Protein 7PV5 (pdb70)

Foldseek 3Di:
DDLKKKKFQFAAADPVQVCCVLCPVVNAAKPDWDPPVRGGMIMTHPDNVSSVVCQVAQQQPQDPNTRMHMDTDD/DDDWKKKKFQQAAADPVQVCCCQCPVVNFPKDDWDPPVNGGMIMTHDDPVSSVVCQVAQQQDQDPNTRMHMDTDD

Secondary structure (P-SEA, 3-state):
ccbbbbbcccccccaaaaaaaacccccccccccccccccccccccccaaaaaaaaaccccccccccbbbbbbcc/cccbbbbbcccccccaaaaaaaacccccccccccccccccccccccccaaaaaaaaaccccccccccbbbbbbcc

Nearest PDB structures (foldseek):
  7pv5-assembly1_A  TM=1.014E+00  e=6.963E-15  Drosophila melanogaster
  6e4p-assembly5_E  TM=8.491E-01  e=4.635E-04  Trypanosoma brucei
  2rs8-assembly1_A  TM=8.312E-01  e=4.325E-04  Mus musculus
  3sde-assembly1_B  TM=8.264E-01  e=7.514E-04  Homo sapiens
  7oqe-assembly1_F  TM=7.955E-01  e=9.243E-04  Saccharomyces cerevisiae

B-factor: mean 23.76, std 12.68, range [11.26, 93.7]

Solvent-accessible surface area: 8638 Å² total

Radius of gyration: 15.93 Å; Cα contacts (8 Å, |Δi|>4): 294; chains: 2; bounding box: 36×28×45 Å

Structure (mmCIF, N/CA/C/O backbone):
data_7PV5
#
_entry.id   7PV5
#
_cell.length_a   92.410
_cell.length_b   41.890
_cell.length_c   48.820
_cell.angle_alpha   90.000
_cell.angle_beta   110.800
_cell.angle_gamma   90.000
#
_symmetry.space_group_name_H-M   'C 1 2 1'
#
loop_
_entity.id
_entity.type
_entity.pdbx_description
1 polymer FI05218p
2 non-polymer 'SULFATE ION'
3 non-polymer 'CHLORIDE ION'
4 non-polymer 'SODIUM ION'
5 water water
#
loop_
_atom_site.group_PDB
_atom_site.id
_atom_site.type_symbol
_atom_site.label_atom_id
_atom_site.label_alt_id
_atom_site.label_comp_id
_atom_site.label_asym_id
_atom_site.label_entity_id
_atom_site.label_seq_id
_atom_site.pdbx_PDB_ins_code
_atom_site.Cartn_x
_atom_site.Cartn_y
_atom_site.Cartn_z
_atom_site.occupancy
_atom_site.B_iso_or_equiv
_atom_site.auth_seq_id
_atom_site.auth_comp_id
_atom_site.auth_asym_id
_atom_site.auth_atom_id
_atom_site.pdbx_PDB_model_num
ATOM 1 N N . GLU A 1 3 ? 34.042 12.293 34.185 1.00 62.23 59 GLU A N 1
ATOM 2 C CA . GLU A 1 3 ? 32.676 12.898 34.089 1.00 57.92 59 GLU A CA 1
ATOM 3 C C . GLU A 1 3 ? 31.699 11.886 33.473 1.00 45.78 59 GLU A C 1
ATOM 4 O O . GLU A 1 3 ? 32.140 10.879 32.868 1.00 39.86 59 GLU A O 1
ATOM 10 N N . ILE A 1 4 ? 30.401 12.153 33.594 1.00 30.81 60 ILE A N 1
ATOM 11 C CA . ILE A 1 4 ? 29.338 11.156 33.277 1.00 27.63 60 ILE A CA 1
ATOM 12 C C . ILE A 1 4 ? 28.742 11.427 31.877 1.00 22.56 60 ILE A C 1
ATOM 13 O O . ILE A 1 4 ? 28.326 12.546 31.612 1.00 23.14 60 ILE A O 1
ATOM 18 N N . PHE A 1 5 ? 28.697 10.413 31.019 1.00 17.90 61 PHE A N 1
ATOM 19 C CA . PHE A 1 5 ? 28.141 10.484 29.643 1.00 18.42 61 PHE A CA 1
ATOM 20 C C . PHE A 1 5 ? 27.088 9.377 29.519 1.00 16.51 61 PHE A C 1
ATOM 21 O O . PHE A 1 5 ? 27.412 8.212 29.233 1.00 16.63 61 PHE A O 1
ATOM 29 N N . LYS A 1 6 ? 25.858 9.717 29.877 1.00 16.84 62 LYS A N 1
ATOM 30 C CA . LYS A 1 6 ? 24.789 8.708 30.089 1.00 17.22 62 LYS A CA 1
ATOM 31 C C . LYS A 1 6 ? 23.708 8.882 29.008 1.00 13.98 62 LYS A C 1
ATOM 32 O O . LYS A 1 6 ? 23.469 9.990 28.505 1.00 15.72 62 LYS A O 1
ATOM 38 N N . VAL A 1 7 ? 23.185 7.755 28.591 1.00 15.00 63 VAL A N 1
ATOM 39 C CA . VAL A 1 7 ? 21.978 7.718 27.731 1.00 12.96 63 VAL A CA 1
ATOM 40 C C . VAL A 1 7 ? 20.942 6.783 28.345 1.00 12.78 63 VAL A C 1
ATOM 41 O O . VAL A 1 7 ? 21.260 5.906 29.154 1.00 13.79 63 VAL A O 1
ATOM 45 N N . GLU A 1 8 ? 19.690 6.951 27.895 1.00 13.28 64 GLU A N 1
ATOM 46 C CA . GLU A 1 8 ? 18.628 5.946 28.115 1.00 13.31 64 GLU A CA 1
ATOM 47 C C . GLU A 1 8 ? 18.194 5.403 26.761 1.00 12.02 64 GLU A C 1
ATOM 48 O O . GLU A 1 8 ? 17.826 6.213 25.872 1.00 13.39 64 GLU A O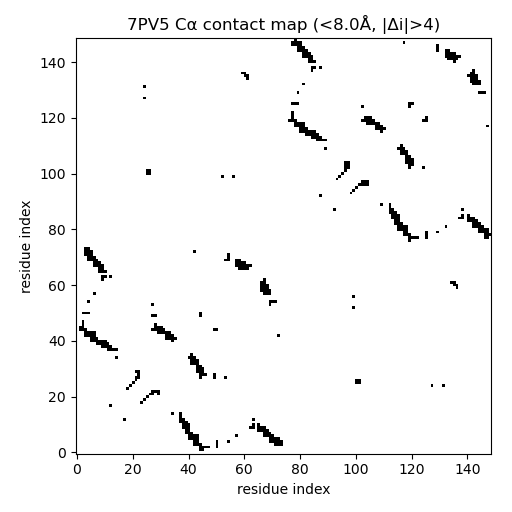 1
ATOM 54 N N . VAL A 1 9 ? 18.251 4.093 26.620 1.00 13.37 65 VAL A N 1
ATOM 55 C CA . VAL A 1 9 ? 17.751 3.415 25.394 1.00 12.91 65 VAL A CA 1
ATOM 56 C C . VAL A 1 9 ? 16.290 3.020 25.676 1.00 14.79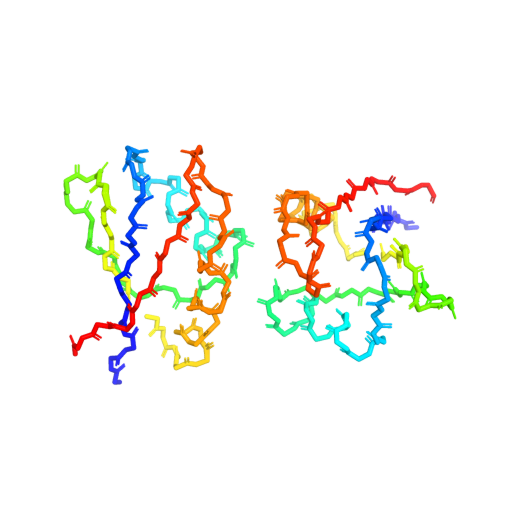 65 VAL A C 1
ATOM 57 O O . VAL A 1 9 ? 15.994 2.583 26.793 1.00 13.33 65 VAL A O 1
ATOM 61 N N . LYS A 1 10 ? 15.407 3.184 24.674 1.00 14.48 66 LYS A N 1
ATOM 62 C CA . LYS A 1 10 ? 13.960 2.977 24.856 1.00 13.90 66 LYS A CA 1
ATOM 63 C C . LYS A 1 10 ? 13.467 2.069 23.752 1.00 12.76 66 LYS A C 1
ATOM 64 O O . LYS A 1 10 ? 14.225 1.838 22.798 1.00 12.82 66 LYS A O 1
ATOM 70 N N . ASN A 1 11 ? 12.184 1.718 23.858 1.00 13.75 67 ASN A N 1
ATOM 71 C CA . ASN A 1 11 ? 11.497 0.821 22.897 1.00 15.14 67 ASN A CA 1
ATOM 72 C C . ASN A 1 11 ? 12.288 -0.484 22.748 1.00 14.13 67 ASN A C 1
ATOM 73 O O . ASN A 1 11 ? 12.383 -1.021 21.639 1.00 16.71 67 ASN A O 1
ATOM 78 N N . MET A 1 12 ? 12.814 -1.036 23.833 1.00 13.34 68 MET A N 1
ATOM 79 C CA . MET A 1 12 ? 13.731 -2.199 23.696 1.00 12.93 68 MET A CA 1
ATOM 80 C C . MET A 1 12 ? 12.954 -3.514 23.669 1.00 13.47 68 MET A C 1
ATOM 81 O O . MET A 1 12 ? 13.504 -4.494 23.252 1.00 16.44 68 MET A O 1
ATOM 86 N N . GLY A 1 13 ? 11.667 -3.519 24.058 1.00 13.90 69 GLY A N 1
ATOM 87 C CA . GLY A 1 13 ? 10.955 -4.768 24.327 1.00 14.28 69 GLY A CA 1
ATOM 88 C C . GLY A 1 13 ? 11.694 -5.638 25.320 1.00 13.38 69 GLY A C 1
ATOM 89 O O . GLY A 1 13 ? 12.449 -5.094 26.180 1.00 16.50 69 GLY A O 1
ATOM 90 N N . TYR A 1 14 ? 11.496 -6.928 25.193 1.00 11.94 70 TYR A N 1
ATOM 91 C CA . TYR A 1 14 ? 12.169 -7.951 26.021 1.00 15.03 70 TYR A CA 1
ATOM 92 C C . TYR A 1 14 ? 13.563 -8.191 25.461 1.00 15.33 70 TYR A C 1
ATOM 93 O O . TYR A 1 14 ? 13.728 -8.347 24.217 1.00 14.91 70 TYR A O 1
ATOM 102 N N . PHE A 1 15 ? 14.532 -8.282 26.393 1.00 15.21 71 PHE A N 1
ATOM 103 C CA . PHE A 1 15 ? 15.952 -8.53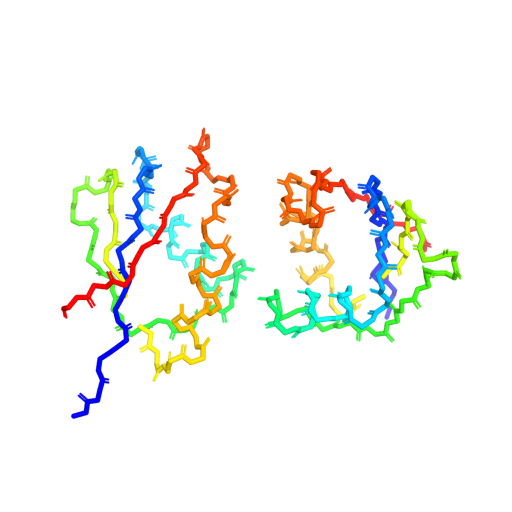3 26.057 1.00 14.54 71 PHE A CA 1
ATOM 104 C C . PHE A 1 15 ? 16.650 -9.169 27.258 1.00 14.11 71 PHE A C 1
ATOM 105 O O . PHE A 1 15 ? 16.184 -9.129 28.392 1.00 18.47 71 PHE A O 1
ATOM 113 N N . GLY A 1 16 ? 17.774 -9.774 26.939 1.00 17.67 72 GLY A N 1
ATOM 114 C CA . GLY A 1 16 ? 18.705 -10.311 27.937 1.00 16.32 72 GLY A CA 1
ATOM 115 C C . GLY A 1 16 ? 19.863 -9.342 28.119 1.00 15.82 72 GLY A C 1
ATOM 116 O O . GLY A 1 16 ? 20.309 -8.742 27.139 1.00 15.34 72 GLY A O 1
ATOM 117 N N . ILE A 1 17 ? 20.378 -9.214 29.339 1.00 17.52 73 ILE A N 1
ATOM 118 C CA . ILE A 1 17 ? 21.557 -8.327 29.595 1.00 17.33 73 ILE A CA 1
ATOM 119 C C . ILE A 1 17 ? 22.778 -8.783 28.778 1.00 15.79 73 ILE A C 1
ATOM 120 O O . ILE A 1 17 ? 23.470 -7.900 28.257 1.00 18.43 73 ILE A O 1
ATOM 125 N N . GLY A 1 18 ? 23.005 -10.090 28.606 1.00 17.76 74 GLY A N 1
ATOM 126 C CA . GLY A 1 18 ? 24.126 -10.618 27.784 1.00 19.21 74 GLY A CA 1
ATOM 127 C C . GLY A 1 18 ? 24.046 -10.108 26.348 1.00 20.05 74 GLY A C 1
ATOM 128 O O . GLY A 1 18 ? 25.045 -9.568 25.850 1.00 20.06 74 GLY A O 1
ATOM 129 N N . GLU A 1 19 ? 22.855 -10.206 25.745 1.00 18.00 75 GLU A N 1
ATOM 130 C CA . GLU A 1 19 ? 22.543 -9.784 24.352 1.00 16.56 75 GLU A CA 1
ATOM 131 C C . GLU A 1 19 ? 22.844 -8.282 24.243 1.00 13.94 75 GLU A C 1
ATOM 132 O O . GLU A 1 19 ? 23.389 -7.837 23.248 1.00 13.38 75 GLU A O 1
ATOM 138 N N . PHE A 1 20 ? 22.387 -7.513 25.230 1.00 14.59 76 PHE A N 1
ATOM 139 C CA . PHE A 1 20 ? 22.495 -6.044 25.193 1.00 13.77 76 PHE A CA 1
ATOM 140 C C . PHE A 1 20 ? 23.976 -5.669 25.309 1.00 12.73 76 PHE A C 1
ATOM 141 O O . PHE A 1 20 ? 24.461 -4.836 24.564 1.00 13.43 76 PHE A O 1
ATOM 149 N N . LYS A 1 21 ? 24.662 -6.303 26.225 1.00 15.43 77 LYS A N 1
ATOM 150 C CA . LYS A 1 21 ? 26.090 -5.909 26.466 1.00 15.21 77 LYS A CA 1
ATOM 151 C C . LYS A 1 21 ? 26.860 -6.332 25.183 1.00 15.83 77 LYS A C 1
ATOM 152 O O . LYS A 1 21 ? 27.644 -5.542 24.703 1.00 18.19 77 LYS A O 1
ATOM 158 N N . LYS A 1 22 ? 26.478 -7.440 24.509 1.00 17.37 78 LYS A N 1
ATOM 159 C CA . LYS A 1 22 ? 27.056 -7.883 23.202 1.00 15.61 78 LYS A CA 1
ATOM 160 C C . LYS A 1 22 ? 26.874 -6.762 22.169 1.00 13.71 78 LYS A C 1
ATOM 161 O O . LYS A 1 22 ? 27.839 -6.374 21.460 1.00 17.99 78 LYS A O 1
ATOM 167 N N . LEU A 1 23 ? 25.634 -6.295 22.017 1.00 11.71 79 LEU A N 1
ATOM 168 C CA . LEU A 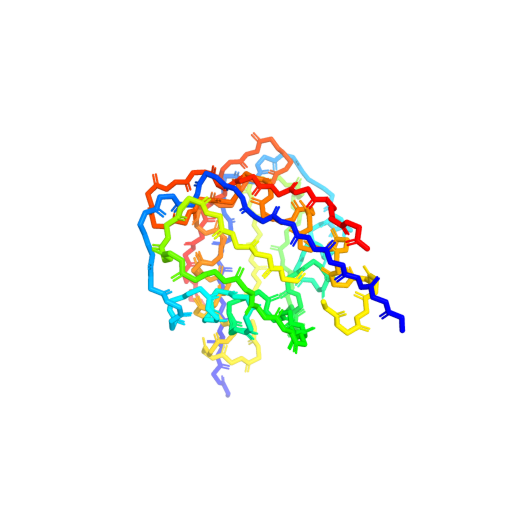1 23 ? 25.330 -5.225 21.045 1.00 15.06 79 LEU A CA 1
ATOM 169 C C . LEU A 1 23 ? 26.273 -4.041 21.284 1.00 13.04 79 LEU A C 1
ATOM 170 O O . LEU A 1 23 ? 26.850 -3.561 20.331 1.00 14.05 79 LEU A O 1
ATOM 175 N N . LEU A 1 24 ? 26.360 -3.588 22.549 1.00 14.21 80 LEU A N 1
ATOM 176 C CA . LEU A 1 24 ? 27.030 -2.299 22.829 1.00 13.31 80 LEU A CA 1
ATOM 177 C C . LEU A 1 24 ? 28.549 -2.491 22.675 1.00 13.35 80 LEU A C 1
ATOM 178 O O . LEU A 1 24 ? 29.175 -1.655 22.005 1.00 15.77 80 LEU A O 1
ATOM 183 N N A ARG A 1 25 ? 29.090 -3.602 23.197 0.50 14.62 81 ARG A N 1
ATOM 184 N N B ARG A 1 25 ? 29.095 -3.513 23.344 0.50 14.69 81 ARG A N 1
ATOM 185 C CA A ARG A 1 25 ? 30.551 -3.781 23.401 0.50 15.89 81 ARG A CA 1
ATOM 186 C CA B ARG A 1 25 ? 30.554 -3.706 23.535 0.50 17.47 81 ARG A CA 1
ATOM 187 C C A ARG A 1 25 ? 31.197 -4.621 22.290 0.50 15.81 81 ARG A C 1
ATOM 188 C C B ARG A 1 25 ? 31.159 -4.292 22.257 0.50 16.66 81 ARG A C 1
ATOM 189 O O A ARG A 1 25 ? 32.405 -4.391 22.042 0.50 14.59 81 ARG A O 1
ATOM 190 O O B ARG A 1 25 ? 32.163 -3.734 21.727 0.50 17.00 81 ARG A O 1
ATOM 205 N N A ASN A 1 26 ? 30.490 -5.570 21.662 0.60 15.71 82 ASN A N 1
ATOM 206 N N B ASN A 1 26 ? 30.596 -5.422 21.807 0.40 16.59 82 ASN A N 1
ATOM 207 C CA A ASN A 1 26 ? 31.091 -6.454 20.628 0.60 17.17 82 ASN A CA 1
ATOM 208 C CA B ASN A 1 26 ? 31.130 -6.263 20.700 0.40 18.43 82 ASN A CA 1
ATOM 209 C C A ASN A 1 26 ? 30.690 -5.985 19.230 0.60 16.62 82 ASN A C 1
ATOM 210 C C B ASN A 1 26 ? 30.705 -5.686 19.350 0.40 15.63 82 ASN A C 1
ATOM 211 O O A ASN A 1 26 ? 31.544 -5.933 18.320 0.60 22.66 82 ASN A O 1
ATOM 212 O O B ASN A 1 26 ? 31.589 -5.200 18.630 0.40 20.92 82 ASN A O 1
ATOM 221 N N . THR A 1 27 ? 29.404 -5.719 19.033 1.00 14.43 83 THR A N 1
ATOM 222 C CA . THR A 1 27 ? 28.903 -5.341 17.706 1.00 15.30 83 THR A CA 1
ATOM 223 C C . THR A 1 27 ? 29.197 -3.862 17.425 1.00 13.73 83 THR A C 1
ATOM 224 O O . THR A 1 27 ? 29.725 -3.607 16.371 1.00 14.86 83 THR A O 1
ATOM 228 N N . LEU A 1 28 ? 28.953 -2.940 18.366 1.00 13.32 84 LEU A N 1
ATOM 229 C CA . LEU A 1 28 ? 29.097 -1.482 18.117 1.00 14.93 84 LEU A CA 1
ATOM 230 C C . LEU A 1 28 ? 30.348 -0.881 18.721 1.00 15.00 84 LEU A C 1
ATOM 231 O O . LEU A 1 28 ? 30.616 0.297 18.408 1.00 16.45 84 LEU A O 1
ATOM 236 N N . LYS A 1 29 ? 31.119 -1.708 19.436 1.00 13.80 85 LYS A N 1
ATOM 237 C CA . LYS A 1 29 ? 32.473 -1.369 19.967 1.00 15.17 85 LYS A CA 1
ATOM 238 C C . LYS A 1 29 ? 32.396 -0.102 20.810 1.00 15.23 85 LYS A C 1
ATOM 239 O O . LYS A 1 29 ? 33.294 0.776 20.693 1.00 17.89 85 LYS A O 1
ATOM 245 N N . PHE A 1 30 ? 31.344 0.025 21.612 1.00 15.24 86 PHE A N 1
ATOM 246 C CA . PHE A 1 30 ? 31.267 1.117 22.592 1.00 15.88 86 PHE A CA 1
ATOM 247 C C . PHE A 1 30 ? 32.062 0.725 23.827 1.00 17.61 86 PHE A C 1
ATOM 248 O O . PHE A 1 30 ? 32.040 -0.451 24.228 1.00 20.16 86 PHE A O 1
ATOM 256 N N . ASP A 1 31 ? 32.689 1.741 24.421 1.00 19.71 87 ASP A N 1
ATOM 257 C CA . ASP A 1 31 ? 33.382 1.645 25.729 1.00 19.85 87 ASP A CA 1
ATOM 258 C C . ASP A 1 31 ? 32.382 1.985 26.834 1.00 17.76 87 ASP A C 1
ATOM 259 O O . ASP A 1 31 ? 32.265 3.158 27.219 1.00 16.88 87 ASP A O 1
ATOM 264 N N . VAL A 1 32 ? 31.666 0.966 27.295 1.00 19.73 88 VAL A N 1
ATOM 265 C CA . VAL A 1 32 ? 30.575 1.083 28.293 1.00 19.71 88 VAL A CA 1
ATOM 266 C C . VAL A 1 32 ? 31.156 0.980 29.706 1.00 20.60 88 VAL A C 1
ATOM 267 O O . VAL A 1 32 ? 31.874 -0.027 29.985 1.00 20.11 88 VAL A O 1
ATOM 271 N N . THR A 1 33 ? 30.858 1.960 30.558 1.00 17.98 89 THR A N 1
ATOM 272 C CA . THR A 1 33 ? 31.311 1.971 31.973 1.00 18.63 89 THR A CA 1
ATOM 273 C C . THR A 1 33 ? 30.262 1.367 32.892 1.00 18.16 89 THR A C 1
ATOM 274 O O . THR A 1 33 ? 30.648 0.908 34.019 1.00 19.25 89 THR A O 1
ATOM 278 N N . LYS A 1 34 ? 28.961 1.435 32.501 1.00 17.10 90 LYS A N 1
ATOM 279 C CA . LYS A 1 34 ? 27.898 1.039 33.432 1.00 18.51 90 LYS A CA 1
ATOM 280 C C . LYS A 1 34 ? 26.590 0.831 32.636 1.00 17.93 90 LYS A C 1
ATOM 281 O O . LYS A 1 34 ? 26.375 1.614 31.681 1.00 20.70 90 LYS A O 1
ATOM 287 N N . ILE A 1 35 ? 25.802 -0.148 33.069 1.00 18.16 91 ILE A N 1
ATOM 288 C CA . ILE A 1 35 ? 24.438 -0.386 32.491 1.00 18.38 91 ILE A CA 1
ATOM 289 C C . ILE A 1 35 ? 23.481 -0.628 33.643 1.00 17.38 91 ILE A C 1
ATOM 290 O O . ILE A 1 35 ? 23.738 -1.487 34.457 1.00 21.26 91 ILE A O 1
ATOM 295 N N . LYS A 1 36 ? 22.346 0.064 33.619 1.00 16.56 92 LYS A N 1
ATOM 296 C CA . LYS A 1 36 ? 21.235 -0.204 34.551 1.00 16.78 92 LYS A CA 1
ATOM 297 C C . LYS A 1 36 ? 20.007 -0.541 33.691 1.00 15.57 92 LYS A C 1
ATOM 298 O O . LYS A 1 36 ? 19.468 0.370 33.012 1.00 16.95 92 LYS A O 1
ATOM 304 N N . ALA A 1 37 ? 19.663 -1.826 33.639 1.00 15.77 93 ALA A N 1
ATOM 305 C CA . ALA A 1 37 ? 18.466 -2.337 32.906 1.00 14.75 93 ALA A CA 1
ATOM 306 C C . ALA A 1 37 ? 17.850 -3.433 33.766 1.00 13.10 93 ALA A C 1
ATOM 307 O O . ALA A 1 37 ? 17.851 -4.617 33.434 1.00 14.23 93 ALA A O 1
ATOM 309 N N . PRO A 1 38 ? 17.431 -3.072 34.992 1.00 12.89 94 PRO A N 1
ATOM 310 C CA . PRO A 1 38 ? 17.082 -4.068 35.980 1.00 15.91 94 PRO A CA 1
ATOM 311 C C . PRO A 1 38 ? 15.847 -4.912 35.665 1.00 13.67 94 PRO A C 1
ATOM 312 O O . PRO A 1 38 ? 15.776 -6.031 36.110 1.00 20.26 94 PRO A O 1
ATOM 316 N N . THR A 1 39 ? 14.901 -4.401 34.855 1.00 14.80 95 THR A N 1
ATOM 317 C CA . THR A 1 39 ? 13.667 -5.159 34.547 1.00 15.59 95 THR A CA 1
ATOM 318 C C . THR A 1 39 ? 13.894 -6.036 33.323 1.00 16.31 95 THR A C 1
ATOM 319 O O . THR A 1 39 ? 12.975 -6.802 33.014 1.00 18.72 95 THR A O 1
ATOM 323 N N . ARG A 1 40 ? 14.958 -5.803 32.546 1.00 15.31 96 ARG A N 1
ATOM 324 C CA . ARG A 1 40 ? 15.259 -6.618 31.327 1.00 17.26 96 ARG A CA 1
ATOM 325 C C . ARG A 1 40 ? 14.148 -6.415 30.305 1.00 15.14 96 ARG A C 1
ATOM 326 O O . ARG A 1 40 ? 13.903 -7.327 29.493 1.00 17.41 96 ARG A O 1
ATOM 334 N N . LYS A 1 41 ? 13.529 -5.248 30.343 1.00 14.79 97 LYS A N 1
ATOM 335 C CA . LYS A 1 41 ? 12.513 -4.889 29.324 1.00 17.02 97 LYS A CA 1
ATOM 336 C C . LYS A 1 41 ? 12.401 -3.380 29.167 1.00 13.67 97 LYS A C 1
ATOM 337 O O . LYS A 1 41 ? 12.583 -2.655 30.134 1.00 16.31 97 LYS A O 1
ATOM 343 N N A GLU A 1 42 ? 12.232 -2.978 27.902 0.50 14.31 98 GLU A N 1
ATOM 344 N N B GLU A 1 42 ? 12.033 -2.931 27.959 0.50 14.25 98 GLU A N 1
ATOM 345 C CA A GLU A 1 42 ? 11.755 -1.649 27.444 0.50 13.91 98 GLU A CA 1
ATOM 346 C CA B GLU A 1 42 ? 11.589 -1.543 27.624 0.50 14.25 98 GLU A CA 1
ATOM 347 C C A GLU A 1 42 ? 12.868 -0.599 27.504 0.50 13.85 98 GLU A C 1
ATOM 348 C C B GLU A 1 42 ? 12.797 -0.585 27.560 0.50 13.88 98 GLU A C 1
ATOM 349 O O A GLU A 1 42 ? 12.997 0.163 26.542 0.50 13.43 98 GLU A O 1
ATOM 350 O O B GLU A 1 42 ? 12.960 0.095 26.542 0.50 13.79 98 GLU A O 1
ATOM 361 N N . PHE A 1 43 ? 13.657 -0.548 28.594 1.00 13.93 99 PHE A N 1
ATOM 362 C CA . PHE A 1 43 ? 14.612 0.563 28.763 1.00 13.47 99 PHE A CA 1
ATOM 363 C C . PHE A 1 43 ? 15.929 0.069 29.361 1.00 13.86 99 PHE A C 1
ATOM 364 O O . PHE A 1 43 ? 15.970 -0.967 30.044 1.00 14.64 99 PHE A O 1
ATOM 372 N N . ALA A 1 44 ? 16.977 0.816 29.045 1.00 12.42 100 ALA A N 1
ATOM 373 C CA . ALA A 1 44 ? 18.326 0.582 29.628 1.00 13.10 100 ALA A CA 1
ATOM 374 C C . ALA A 1 44 ? 19.047 1.920 29.723 1.00 14.07 100 ALA A C 1
ATOM 375 O O . ALA A 1 44 ? 19.127 2.687 28.735 1.00 15.11 100 ALA A O 1
ATOM 377 N N . PHE A 1 45 ? 19.591 2.191 30.898 1.00 13.41 101 PHE A N 1
ATOM 378 C CA . PHE A 1 45 ? 20.502 3.333 31.059 1.00 12.40 101 PHE A CA 1
ATOM 379 C C . PHE A 1 45 ? 21.941 2.841 30.844 1.00 12.67 101 PHE A C 1
ATOM 380 O O . PHE A 1 45 ? 22.232 1.715 31.235 1.00 14.47 101 PHE A O 1
ATOM 388 N N . VAL A 1 46 ? 22.740 3.624 30.139 1.00 13.44 102 VAL A N 1
ATOM 389 C CA . VAL A 1 46 ? 24.118 3.233 29.769 1.00 13.12 102 VAL A CA 1
ATOM 390 C C . VAL A 1 46 ? 24.979 4.448 29.967 1.00 14.12 102 VAL A C 1
ATOM 391 O O . VAL A 1 46 ? 24.697 5.492 29.457 1.00 15.84 102 VAL A O 1
ATOM 405 N N . PHE A 1 48 ? 29.065 5.800 29.127 1.00 17.02 104 PHE A N 1
ATOM 406 C CA . PHE A 1 48 ? 30.233 5.590 28.219 1.00 17.63 104 PHE A CA 1
ATOM 407 C C . PHE A 1 48 ? 31.451 6.306 28.819 1.00 17.41 104 PHE A C 1
ATOM 408 O O . PHE A 1 48 ? 31.291 7.315 29.505 1.00 18.52 104 PHE A O 1
ATOM 416 N N . ARG A 1 49 ? 32.631 5.803 28.482 1.00 16.77 105 ARG A N 1
ATOM 417 C CA . ARG A 1 49 ? 33.851 6.422 29.041 1.00 18.27 105 ARG A CA 1
ATOM 418 C C . ARG A 1 49 ? 34.072 7.794 28.383 1.00 18.46 105 ARG A C 1
ATOM 419 O O . ARG A 1 49 ? 34.692 8.676 29.038 1.00 23.94 105 ARG A O 1
ATOM 427 N N . SER A 1 50 ? 33.641 7.979 27.126 1.00 19.87 106 SER A N 1
ATOM 428 C CA . SER A 1 50 ? 33.834 9.259 26.411 1.00 20.85 106 SER A CA 1
ATOM 429 C C . SER A 1 50 ? 32.495 9.824 25.912 1.00 18.99 106 SER A C 1
ATOM 430 O O . SER A 1 50 ? 31.547 9.058 25.644 1.00 19.72 106 SER A O 1
ATOM 433 N N . GLN A 1 51 ? 32.460 11.145 25.813 1.00 21.48 107 GLN A N 1
ATOM 434 C CA . GLN A 1 51 ? 31.382 11.886 25.142 1.00 24.09 107 GLN A CA 1
ATOM 435 C C . GLN A 1 51 ? 31.232 11.385 23.699 1.00 21.94 107 GLN A C 1
ATOM 436 O O . GLN A 1 51 ? 30.098 11.260 23.252 1.00 21.97 107 GLN A O 1
ATOM 442 N N A GLU A 1 52 ? 32.340 11.127 23.000 0.50 23.04 108 GLU A N 1
ATOM 443 N N B GLU A 1 52 ? 32.343 11.075 23.014 0.50 22.18 108 GLU A N 1
ATOM 444 C CA A GLU A 1 52 ? 32.324 10.634 21.599 0.50 22.66 108 GLU A CA 1
ATOM 445 C CA B GLU A 1 52 ? 32.353 10.627 21.592 0.50 22.38 108 GLU A CA 1
ATOM 446 C C A GLU A 1 52 ? 31.408 9.394 21.537 0.50 20.40 108 GLU A C 1
ATOM 447 C C B GLU A 1 52 ? 31.543 9.322 21.441 0.50 20.89 108 GLU A C 1
ATOM 448 O O A GLU A 1 52 ? 30.449 9.411 20.714 0.50 21.44 108 GLU A O 1
ATOM 449 O O B GLU A 1 52 ? 30.853 9.177 20.398 0.50 19.26 108 GLU A O 1
ATOM 460 N N . ASP A 1 53 ? 31.608 8.386 22.403 1.00 17.96 109 ASP A N 1
ATOM 461 C CA . ASP A 1 53 ? 30.799 7.136 22.359 1.00 17.75 109 ASP A CA 1
ATOM 462 C C . ASP A 1 53 ? 29.339 7.473 22.704 1.00 15.47 109 ASP A C 1
ATOM 463 O O . ASP A 1 53 ? 28.442 6.808 22.137 1.00 19.70 109 ASP A O 1
ATOM 468 N N . GLN A 1 54 ? 29.106 8.400 23.642 1.00 19.16 110 GLN A N 1
ATOM 469 C CA . GLN A 1 54 ? 27.723 8.807 24.011 1.00 17.35 110 GLN A CA 1
ATOM 470 C C . GLN A 1 54 ? 27.057 9.353 22.760 1.00 15.98 110 GLN A C 1
ATOM 471 O O . GLN A 1 54 ? 25.893 8.926 22.426 1.00 15.60 110 GLN A O 1
ATOM 477 N N . GLN A 1 55 ? 27.753 10.231 22.051 1.00 16.85 111 GLN A N 1
ATOM 478 C CA . GLN A 1 55 ? 27.218 10.853 20.811 1.00 19.15 111 GLN A CA 1
ATOM 479 C C . GLN A 1 55 ? 27.029 9.789 19.719 1.00 15.98 111 GLN A C 1
ATOM 480 O O . GLN A 1 55 ? 25.971 9.821 18.979 1.00 18.39 111 GLN A O 1
ATOM 486 N N . ARG A 1 56 ? 27.891 8.868 19.681 1.00 17.15 112 ARG A N 1
ATOM 487 C CA . ARG A 1 56 ? 27.907 7.733 18.717 1.00 17.24 112 ARG A CA 1
ATOM 488 C C . ARG A 1 56 ? 26.714 6.808 18.994 1.00 17.18 112 ARG A C 1
ATOM 489 O O . ARG A 1 56 ? 26.127 6.297 18.019 1.00 18.03 112 ARG A O 1
ATOM 497 N N . ALA A 1 57 ? 26.491 6.557 20.280 1.00 17.43 113 ALA A N 1
ATOM 498 C CA . ALA A 1 57 ? 25.411 5.680 20.731 1.00 15.41 113 ALA A CA 1
ATOM 499 C C . ALA A 1 57 ? 24.120 6.380 20.301 1.00 15.02 113 ALA A C 1
ATOM 500 O O . ALA A 1 57 ? 23.175 5.667 19.808 1.00 16.56 113 ALA A O 1
ATOM 502 N N . LEU A 1 58 ? 24.020 7.697 20.475 1.00 13.55 114 LEU A N 1
ATOM 503 C CA . LEU A 1 58 ? 22.691 8.325 20.133 1.00 15.37 114 LEU A CA 1
ATOM 504 C C . LEU A 1 58 ? 22.473 8.318 18.612 1.00 16.03 114 LEU A C 1
ATOM 505 O O . LEU A 1 58 ? 21.303 8.075 18.131 1.00 16.03 114 LEU A O 1
ATOM 510 N N . GLU A 1 59 ? 23.499 8.600 17.831 1.00 15.01 115 GLU A N 1
ATOM 511 C CA . GLU A 1 59 ? 23.400 8.567 16.345 1.00 17.25 115 GLU A CA 1
ATOM 512 C C . GLU A 1 59 ? 23.013 7.162 15.832 1.00 16.62 115 GLU A C 1
ATOM 513 O O . GLU A 1 59 ? 22.187 7.026 14.858 1.00 21.26 115 GLU A O 1
ATOM 519 N N . ILE A 1 60 ? 23.597 6.129 16.415 1.00 15.13 116 ILE A N 1
ATOM 520 C CA . ILE A 1 60 ? 23.483 4.740 15.869 1.00 14.07 116 ILE A CA 1
ATOM 521 C C . ILE A 1 60 ? 22.165 4.153 16.383 1.00 11.54 116 ILE A C 1
ATOM 522 O O . ILE A 1 60 ? 21.413 3.503 15.576 1.00 16.15 116 ILE A O 1
ATOM 527 N N . LEU A 1 61 ? 21.934 4.243 17.691 1.00 14.10 117 LEU A N 1
ATOM 528 C CA . LEU A 1 61 ? 20.824 3.476 18.301 1.00 13.37 117 LEU A CA 1
ATOM 529 C C . LEU A 1 61 ? 19.453 4.031 17.891 1.00 14.24 117 LEU A C 1
ATOM 530 O O . LEU A 1 61 ? 18.513 3.202 17.862 1.00 15.49 117 LEU A O 1
ATOM 535 N N . ASN A 1 62 ? 19.349 5.320 17.635 1.00 14.08 118 ASN A N 1
ATOM 536 C CA . ASN A 1 62 ? 18.065 5.878 17.111 1.00 14.27 118 ASN A CA 1
ATOM 537 C C . ASN A 1 62 ? 17.787 5.344 15.698 1.00 14.22 118 ASN A C 1
ATOM 538 O O . ASN A 1 62 ? 18.370 5.839 14.748 1.00 17.56 118 ASN A O 1
ATOM 543 N N . GLY A 1 63 ? 16.904 4.358 15.571 1.00 15.51 119 GLY A N 1
ATOM 544 C CA . GLY A 1 63 ? 16.578 3.756 14.265 1.00 17.56 119 GLY A CA 1
ATOM 545 C C . GLY A 1 63 ? 17.169 2.371 14.120 1.00 16.67 119 GLY A C 1
ATOM 546 O O . GLY A 1 63 ? 16.999 1.728 13.075 1.00 18.53 119 GLY A O 1
ATOM 547 N N . TYR A 1 64 ? 17.948 1.927 15.095 1.00 16.12 120 TYR A N 1
ATOM 548 C CA . TYR A 1 64 ? 18.661 0.635 14.978 1.00 16.33 120 TYR A CA 1
ATOM 549 C C . TYR A 1 64 ? 17.674 -0.511 15.252 1.00 15.00 120 TYR A C 1
ATOM 550 O O . TYR A 1 64 ? 17.047 -0.525 16.310 1.00 14.76 120 TYR A O 1
ATOM 559 N N . LYS A 1 65 ? 17.500 -1.421 14.309 1.00 17.86 121 LYS A N 1
ATOM 560 C CA . LYS A 1 65 ? 16.606 -2.573 14.470 1.00 16.91 121 LYS A CA 1
ATOM 561 C C . LYS A 1 65 ? 17.364 -3.650 15.238 1.00 15.22 121 LYS A C 1
ATOM 562 O O . LYS A 1 65 ? 18.390 -4.121 14.771 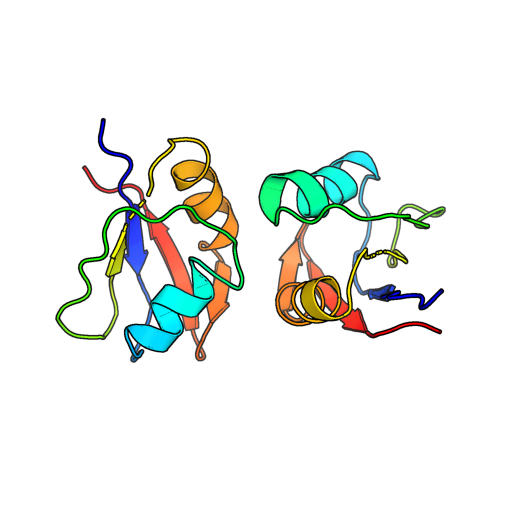1.00 17.96 121 LYS A O 1
ATOM 568 N N . TRP A 1 66 ? 16.812 -4.037 16.369 1.00 16.31 122 TRP A N 1
ATOM 569 C CA . TRP A 1 66 ? 17.455 -5.016 17.283 1.00 13.67 122 TRP A CA 1
ATOM 570 C C . TRP A 1 66 ? 16.354 -5.819 17.986 1.00 13.79 122 TRP A C 1
ATOM 571 O O . TRP A 1 66 ? 15.466 -5.164 18.580 1.00 13.53 122 TRP A O 1
ATOM 582 N N . LYS A 1 67 ? 16.453 -7.151 17.967 1.00 13.28 123 LYS A N 1
ATOM 583 C CA . LYS A 1 67 ? 15.550 -8.034 18.719 1.00 15.11 123 LYS A CA 1
ATOM 584 C C . LYS A 1 67 ? 14.091 -7.606 18.434 1.00 13.53 123 LYS A C 1
ATOM 585 O O . LYS A 1 67 ? 13.275 -7.504 19.384 1.00 14.04 123 LYS A O 1
ATOM 591 N N . GLY A 1 68 ? 13.770 -7.383 17.153 1.00 14.71 124 GLY A N 1
ATOM 592 C CA . GLY A 1 68 ? 12.393 -7.123 16.645 1.00 15.86 124 GLY A CA 1
ATOM 593 C C . GLY A 1 68 ? 11.922 -5.695 16.808 1.00 14.37 124 GLY A C 1
ATOM 594 O O . GLY A 1 68 ? 10.808 -5.345 16.349 1.00 16.82 124 GLY A O 1
ATOM 595 N N . LYS A 1 69 ? 12.720 -4.823 17.420 1.00 15.00 125 LYS A N 1
ATOM 596 C CA . LYS A 1 69 ? 12.340 -3.445 17.770 1.00 14.57 125 LYS A CA 1
ATOM 597 C C . LYS A 1 69 ? 13.199 -2.447 17.013 1.00 15.11 125 LYS A C 1
ATOM 598 O O . LYS A 1 69 ? 14.337 -2.733 16.671 1.00 17.18 125 LYS A O 1
ATOM 604 N N . VAL A 1 70 ? 12.643 -1.282 16.772 1.00 16.52 126 VAL A N 1
ATOM 605 C CA . VAL A 1 70 ? 13.412 -0.145 16.236 1.00 14.35 126 VAL A CA 1
ATOM 606 C C . VAL A 1 70 ? 13.729 0.716 17.451 1.00 13.80 126 VAL A C 1
ATOM 607 O O . VAL A 1 70 ? 12.819 1.324 18.087 1.00 15.57 126 VAL A O 1
ATOM 611 N N . LEU A 1 71 ? 15.005 0.664 17.867 1.00 13.20 127 LEU A N 1
ATOM 612 C CA . LEU A 1 71 ? 15.354 1.321 19.137 1.00 12.91 127 LEU A CA 1
ATOM 613 C C . LEU A 1 71 ? 15.247 2.847 19.031 1.00 13.82 127 LEU A C 1
ATOM 614 O O . LEU A 1 71 ? 15.351 3.434 17.920 1.00 13.85 127 LEU A O 1
ATOM 619 N N . LYS A 1 72 ? 15.111 3.478 20.173 1.00 15.76 128 LYS A N 1
ATOM 620 C CA . LYS A 1 72 ? 15.250 4.947 20.339 1.00 16.28 128 LYS A CA 1
ATOM 621 C C . LYS A 1 72 ? 16.282 5.153 21.470 1.00 12.98 128 LYS A C 1
ATOM 622 O O . LYS A 1 72 ? 16.534 4.205 22.220 1.00 15.41 128 LYS A O 1
ATOM 628 N N . ALA A 1 73 ? 16.859 6.346 21.575 1.00 13.79 129 ALA A N 1
ATOM 629 C CA . ALA A 1 73 ? 17.750 6.673 22.688 1.00 11.98 129 ALA A CA 1
ATOM 630 C C . ALA A 1 73 ? 17.759 8.166 22.925 1.00 13.34 129 ALA A C 1
ATOM 631 O O . ALA A 1 73 ? 17.685 8.928 21.988 1.00 13.14 129 ALA A O 1
ATOM 633 N N . HIS A 1 74 ? 17.917 8.575 24.173 1.00 13.36 130 HIS A N 1
ATOM 634 C CA . HIS A 1 74 ? 18.087 10.010 24.471 1.00 12.72 130 HIS A CA 1
ATOM 635 C C . HIS A 1 74 ? 19.158 10.154 25.534 1.00 14.23 130 HIS A C 1
ATOM 636 O O . HIS A 1 74 ? 19.349 9.207 26.313 1.00 14.22 130 HIS A O 1
ATOM 643 N N . VAL A 1 75 ? 19.776 11.314 25.582 1.00 13.98 131 VAL A N 1
ATOM 644 C CA A VAL A 1 75 ? 20.718 11.628 26.706 0.50 14.10 131 VAL A CA 1
ATOM 645 C CA B VAL A 1 75 ? 20.708 11.650 26.713 0.50 14.57 131 VAL A CA 1
ATOM 646 C C . VAL A 1 75 ? 19.977 11.451 28.042 1.00 14.42 131 VAL A C 1
ATOM 647 O O . VAL A 1 75 ? 18.737 11.620 28.099 1.00 16.45 131 VAL A O 1
ATOM 654 N N . ALA A 1 76 ? 20.706 11.147 29.103 1.00 16.96 132 ALA A N 1
ATOM 655 C CA . ALA A 1 76 ? 20.149 11.071 30.468 1.00 16.78 132 ALA A CA 1
ATOM 656 C C . ALA A 1 76 ? 21.089 11.834 31.388 1.00 21.73 132 ALA A C 1
ATOM 657 O O . ALA A 1 76 ? 22.289 11.865 31.082 1.00 25.42 132 ALA A O 1
ATOM 659 N N . LYS A 1 77 ? 20.561 12.504 32.405 1.00 30.95 133 LYS A N 1
ATOM 660 C CA . LYS A 1 77 ? 21.373 13.435 33.244 1.00 31.21 133 LYS A CA 1
ATOM 661 C C . LYS A 1 77 ? 22.182 12.658 34.305 1.00 37.19 133 LYS A C 1
ATOM 662 O O . LYS A 1 77 ? 21.720 11.607 34.795 1.00 41.05 133 LYS A O 1
ATOM 668 N N . ALA A 1 78 ? 23.341 13.202 34.689 1.00 39.78 134 ALA A N 1
ATOM 669 N N . SER B 1 2 ? 47.651 -14.709 1.318 1.00 68.49 58 SER B N 1
ATOM 670 C CA . SER B 1 2 ? 46.854 -14.259 2.507 1.00 56.77 58 SER B CA 1
ATOM 671 C C . SER B 1 2 ? 45.356 -14.200 2.177 1.00 53.39 58 SER B C 1
ATOM 672 O O . SER B 1 2 ? 44.991 -14.022 1.002 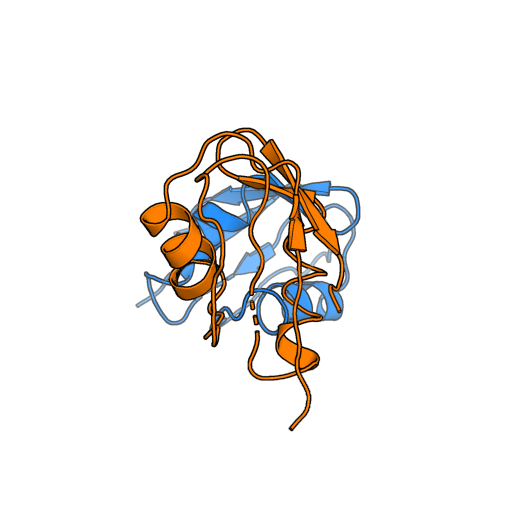1.00 55.50 58 SER B O 1
ATOM 675 N N . GLU B 1 3 ? 44.519 -14.375 3.196 1.00 49.18 59 GLU B N 1
ATOM 676 C CA . GLU B 1 3 ? 43.064 -14.509 3.000 1.00 42.48 59 GLU B CA 1
ATOM 677 C C . GLU B 1 3 ? 42.485 -13.111 2.843 1.00 41.88 59 GLU B C 1
ATOM 678 O O . GLU B 1 3 ? 42.973 -12.147 3.501 1.00 41.26 59 GLU B O 1
ATOM 684 N N . ILE B 1 4 ? 41.504 -13.031 1.959 1.00 34.66 60 ILE B N 1
ATOM 685 C CA . ILE B 1 4 ? 40.756 -11.794 1.618 1.00 28.91 60 ILE B CA 1
ATOM 686 C C . ILE B 1 4 ? 39.419 -11.919 2.345 1.00 21.89 60 ILE B C 1
ATOM 687 O O . ILE B 1 4 ? 38.808 -12.997 2.291 1.00 29.84 60 ILE B O 1
ATOM 692 N N . PHE B 1 5 ? 38.974 -10.828 2.956 1.00 21.15 61 PHE B N 1
ATOM 693 C CA . PHE B 1 5 ? 37.664 -10.710 3.649 1.00 19.38 61 PHE B CA 1
ATOM 694 C C . PHE B 1 5 ? 36.929 -9.529 3.015 1.00 17.97 61 PHE B C 1
ATOM 695 O O . PHE B 1 5 ? 37.012 -8.374 3.477 1.00 19.35 61 PHE B O 1
ATOM 703 N N . LYS B 1 6 ? 36.232 -9.814 1.908 1.00 17.90 62 LYS B N 1
ATOM 704 C CA . LYS B 1 6 ? 35.596 -8.750 1.073 1.00 17.82 62 LYS B CA 1
ATOM 705 C C . LYS B 1 6 ? 34.071 -8.851 1.233 1.00 14.15 62 LYS B C 1
ATOM 706 O O . LYS B 1 6 ? 33.555 -9.960 1.372 1.00 16.94 62 LYS B O 1
ATOM 712 N N . VAL B 1 7 ? 33.424 -7.702 1.303 1.00 15.08 63 VAL B N 1
ATOM 713 C CA A VAL B 1 7 ? 31.931 -7.628 1.254 0.50 15.06 63 VAL B CA 1
ATOM 714 C CA B VAL B 1 7 ? 31.934 -7.535 1.338 0.50 14.81 63 VAL B CA 1
ATOM 715 C C . VAL B 1 7 ? 31.515 -6.634 0.169 1.00 14.63 63 VAL B C 1
ATOM 716 O O . VAL B 1 7 ? 32.278 -5.764 -0.220 1.00 14.65 63 VAL B O 1
ATOM 723 N N . GLU B 1 8 ? 30.295 -6.804 -0.345 1.00 14.26 64 GLU B N 1
ATOM 724 C CA . GLU B 1 8 ? 29.709 -5.782 -1.244 1.00 14.13 64 GLU B CA 1
ATOM 725 C C . GLU B 1 8 ? 28.491 -5.245 -0.502 1.00 13.30 64 GLU B C 1
ATOM 726 O O . GLU B 1 8 ? 27.676 -6.072 -0.035 1.00 15.85 64 GLU B O 1
ATOM 732 N N . VAL B 1 9 ? 28.455 -3.931 -0.310 1.00 13.60 65 VAL B N 1
ATOM 733 C CA . VAL B 1 9 ? 27.313 -3.215 0.286 1.00 14.13 65 VAL B CA 1
ATOM 734 C C . VAL B 1 9 ? 26.405 -2.790 -0.870 1.00 15.75 65 VAL B C 1
ATOM 735 O O . VAL B 1 9 ? 26.922 -2.411 -1.912 1.00 12.73 65 VAL B O 1
ATOM 739 N N . LYS B 1 10 ? 25.095 -2.927 -0.674 1.00 16.23 66 LYS B N 1
ATOM 740 C CA . LYS B 1 10 ? 24.126 -2.726 -1.760 1.00 16.10 66 LYS B CA 1
ATOM 741 C C . LYS B 1 10 ? 22.990 -1.862 -1.260 1.00 14.12 66 LYS B C 1
ATOM 742 O O . LYS B 1 10 ? 22.882 -1.615 -0.060 1.00 13.65 66 LYS B O 1
ATOM 748 N N . ASN B 1 11 ? 22.155 -1.468 -2.224 1.00 12.30 67 ASN B N 1
ATOM 749 C CA . ASN B 1 11 ? 20.991 -0.571 -1.990 1.00 15.45 67 ASN B CA 1
ATOM 750 C C . ASN B 1 11 ? 21.453 0.725 -1.316 1.00 14.99 67 ASN B C 1
ATOM 751 O O . ASN B 1 11 ? 20.751 1.235 -0.424 1.00 15.89 67 ASN B O 1
ATOM 756 N N . MET B 1 12 ? 22.617 1.249 -1.718 1.00 12.41 68 MET B N 1
ATOM 757 C CA . MET B 1 12 ? 23.200 2.407 -1.028 1.00 14.80 68 MET B CA 1
ATOM 758 C C . MET B 1 12 ? 22.640 3.712 -1.563 1.00 14.07 68 MET B C 1
ATOM 759 O O . MET B 1 12 ? 22.787 4.702 -0.882 1.00 18.12 68 MET B O 1
ATOM 764 N N . GLY B 1 13 ? 21.956 3.718 -2.724 1.00 13.24 69 GLY B N 1
ATOM 765 C CA . GLY B 1 13 ? 21.619 4.976 -3.382 1.00 14.75 69 GLY B CA 1
ATOM 766 C C . GLY B 1 13 ? 22.837 5.863 -3.617 1.00 13.74 69 GLY B C 1
ATOM 767 O O . GLY B 1 13 ? 23.995 5.350 -3.766 1.00 17.26 69 GLY B O 1
ATOM 768 N N . TYR B 1 14 ? 22.597 7.154 -3.721 1.00 13.56 70 TYR B N 1
ATOM 769 C CA . TYR B 1 14 ? 23.653 8.168 -3.909 1.00 14.61 70 TYR B CA 1
ATOM 770 C C . TYR B 1 14 ? 24.321 8.366 -2.566 1.00 13.09 70 TYR B C 1
ATOM 771 O O . TYR B 1 14 ? 23.605 8.562 -1.545 1.00 15.12 70 TYR B O 1
ATOM 780 N N . PHE B 1 15 ? 25.656 8.440 -2.594 1.00 14.70 71 PHE B N 1
ATOM 781 C CA . PHE B 1 15 ? 26.452 8.727 -1.379 1.00 14.03 71 PHE B CA 1
ATOM 782 C C . PHE B 1 15 ? 27.774 9.351 -1.827 1.00 15.32 71 PHE B C 1
ATOM 783 O O . PHE B 1 15 ? 28.197 9.236 -2.994 1.00 16.90 71 PHE B O 1
ATOM 791 N N . GLY B 1 16 ? 28.421 9.979 -0.853 1.00 17.07 72 GLY B N 1
ATOM 792 C CA . GLY B 1 16 ? 29.795 10.482 -0.969 1.00 17.61 72 GLY B CA 1
ATOM 793 C C . GLY B 1 16 ? 30.794 9.479 -0.402 1.00 18.16 72 GLY B C 1
ATOM 794 O O . GLY B 1 16 ? 30.470 8.779 0.585 1.00 15.24 72 GLY B O 1
ATOM 795 N N . ILE B 1 17 ? 31.998 9.423 -0.974 1.00 18.10 73 ILE B N 1
ATOM 796 C CA . ILE B 1 17 ? 32.992 8.433 -0.483 1.00 17.43 73 ILE B CA 1
ATOM 797 C C . ILE B 1 17 ? 33.472 8.826 0.936 1.00 16.61 73 ILE B C 1
ATOM 798 O O . ILE B 1 17 ? 33.664 7.909 1.781 1.00 19.70 73 ILE B O 1
ATOM 803 N N . GLY B 1 18 ? 33.548 10.117 1.232 1.00 17.60 74 GLY B N 1
ATOM 804 C CA . GLY B 1 18 ? 33.866 10.619 2.581 1.00 18.94 74 GLY B CA 1
ATOM 805 C C . GLY B 1 18 ? 32.903 10.117 3.641 1.00 19.53 74 GLY B C 1
ATOM 806 O O . GLY B 1 18 ? 33.353 9.598 4.659 1.00 21.15 74 GLY B O 1
ATOM 807 N N . GLU B 1 19 ? 31.603 10.270 3.380 1.00 20.17 75 GLU B N 1
ATOM 808 C CA . GLU B 1 19 ? 30.474 9.869 4.251 1.00 20.24 75 GLU B CA 1
ATOM 809 C C . GLU B 1 19 ? 30.588 8.366 4.527 1.00 15.86 75 GLU B C 1
ATOM 810 O O . GLU B 1 19 ? 30.315 7.915 5.637 1.00 18.19 75 GLU B O 1
ATOM 816 N N . PHE B 1 20 ? 30.858 7.591 3.487 1.00 15.87 76 PHE B N 1
ATOM 817 C CA . PHE B 1 20 ? 30.915 6.119 3.563 1.00 14.11 76 PHE B CA 1
ATOM 818 C C . PHE B 1 20 ? 32.139 5.746 4.381 1.00 13.75 76 PHE B C 1
ATOM 819 O O . PHE B 1 20 ? 31.995 4.914 5.283 1.00 16.46 76 PHE B O 1
ATOM 827 N N . LYS B 1 21 ? 33.285 6.381 4.117 1.00 20.26 77 LYS B N 1
ATOM 828 C CA . LYS B 1 21 ? 34.523 6.094 4.893 1.00 16.78 77 LYS B CA 1
ATOM 829 C C . LYS B 1 21 ? 34.271 6.421 6.371 1.00 17.14 77 LYS B C 1
ATOM 830 O O . LYS B 1 21 ? 34.677 5.617 7.234 1.00 19.38 77 LYS B O 1
ATOM 836 N N . LYS B 1 22 ? 33.625 7.562 6.636 1.00 16.73 78 LYS B N 1
ATOM 837 C CA . LYS B 1 22 ? 33.294 8.019 8.018 1.00 17.60 78 LYS B CA 1
ATOM 838 C C . LYS B 1 22 ? 32.373 6.996 8.683 1.00 17.59 78 LYS B C 1
ATOM 839 O O . LYS B 1 22 ? 32.634 6.644 9.846 1.00 17.80 78 LYS B O 1
ATOM 845 N N . LEU B 1 23 ? 31.339 6.495 7.976 1.00 15.50 79 LEU B N 1
ATOM 846 C CA . LEU B 1 23 ? 30.436 5.468 8.554 1.00 14.62 79 LEU B CA 1
ATOM 847 C C . LEU B 1 23 ? 31.274 4.251 8.985 1.00 13.24 79 LEU B C 1
ATOM 848 O O . LEU B 1 23 ? 31.097 3.797 10.088 1.00 14.23 79 LEU B O 1
ATOM 853 N N . LEU B 1 24 ? 32.118 3.725 8.103 1.00 15.05 80 LEU B N 1
ATOM 854 C CA . LEU B 1 24 ? 32.902 2.503 8.424 1.00 16.56 80 LEU B CA 1
ATOM 855 C C . LEU B 1 24 ? 33.908 2.782 9.556 1.00 15.06 80 LEU B C 1
ATOM 856 O O . LEU B 1 24 ? 33.944 1.954 10.487 1.00 17.01 80 LEU B O 1
ATOM 861 N N . ARG B 1 25 ? 34.691 3.855 9.461 1.00 15.76 81 ARG B N 1
ATOM 862 C CA . ARG B 1 25 ? 35.889 4.052 10.316 1.00 15.65 81 ARG B CA 1
ATOM 863 C C . ARG B 1 25 ? 35.485 4.727 11.609 1.00 16.75 81 ARG B C 1
ATOM 864 O O . ARG B 1 25 ? 35.961 4.325 12.641 1.00 17.31 81 ARG B O 1
ATOM 872 N N . ASN B 1 26 ? 34.639 5.734 11.558 1.00 15.31 82 ASN B N 1
ATOM 873 C CA . ASN B 1 26 ? 34.394 6.615 12.726 1.00 18.56 82 ASN B CA 1
ATOM 874 C C . ASN B 1 26 ? 33.157 6.115 13.459 1.00 15.81 82 ASN B C 1
ATOM 875 O O . ASN B 1 26 ? 33.189 5.931 14.674 1.00 20.95 82 ASN B O 1
ATOM 880 N N . THR B 1 27 ? 32.063 5.897 12.729 1.00 15.21 83 THR B N 1
ATOM 881 C CA . THR B 1 27 ? 30.804 5.525 13.404 1.00 15.33 83 THR B CA 1
ATOM 882 C C . THR B 1 27 ? 30.859 4.057 13.858 1.00 14.98 83 THR B C 1
ATOM 883 O O . THR B 1 27 ? 30.420 3.786 14.977 1.00 19.16 83 THR B O 1
ATOM 887 N N . LEU B 1 28 ? 31.351 3.132 13.032 1.00 16.97 84 LEU B N 1
ATOM 888 C CA . LEU B 1 28 ? 31.302 1.669 13.336 1.00 16.78 84 LEU B CA 1
ATOM 889 C C . LEU B 1 28 ? 32.665 1.089 13.692 1.00 15.43 84 LEU B C 1
ATOM 890 O O . LEU B 1 28 ? 32.693 -0.070 14.072 1.00 17.27 84 LEU B O 1
ATOM 895 N N . LYS B 1 29 ? 33.722 1.885 13.626 1.00 14.87 85 LYS B N 1
ATOM 896 C CA A LYS B 1 29 ? 35.066 1.522 14.157 0.50 16.47 85 LYS B CA 1
ATOM 897 C CA B LYS B 1 29 ? 35.057 1.517 14.174 0.50 16.07 85 LYS B CA 1
ATOM 898 C C . LYS B 1 29 ? 35.646 0.320 13.416 1.00 16.53 85 LYS B C 1
ATOM 899 O O . LYS B 1 29 ? 36.389 -0.465 14.051 1.00 18.60 85 LYS B O 1
ATOM 910 N N . PHE B 1 30 ? 35.423 0.238 12.098 1.00 16.99 86 PHE B N 1
ATOM 911 C CA . PHE B 1 30 ? 36.175 -0.676 11.192 1.00 19.05 86 PHE B CA 1
ATOM 912 C C . PHE B 1 30 ? 37.465 -0.021 10.675 1.00 19.77 86 PHE B C 1
ATOM 913 O O . PHE B 1 30 ? 37.456 1.143 10.352 1.00 22.62 86 PHE B O 1
ATOM 921 N N . ASP B 1 31 ? 38.598 -0.744 10.709 1.00 23.42 87 ASP B N 1
ATOM 922 C CA . ASP B 1 31 ? 39.810 -0.369 9.939 1.00 20.48 87 ASP B CA 1
ATOM 923 C C . ASP B 1 31 ? 39.852 -1.270 8.714 1.00 22.55 87 ASP B C 1
ATOM 924 O O . ASP B 1 31 ? 40.369 -2.391 8.742 1.00 30.53 87 ASP B O 1
ATOM 929 N N . VAL B 1 32 ? 39.328 -0.722 7.658 1.00 19.96 88 VAL B N 1
ATOM 930 C CA . VAL B 1 32 ? 39.214 -1.442 6.381 1.00 18.14 88 VAL B CA 1
ATOM 931 C C . VAL B 1 32 ? 40.519 -1.301 5.623 1.00 21.25 88 VAL B C 1
ATOM 932 O O . VAL B 1 32 ? 41.292 -0.311 5.892 1.00 22.83 88 VAL B O 1
ATOM 936 N N . THR B 1 33 ? 40.778 -2.265 4.751 1.00 21.46 89 THR B N 1
ATOM 937 C CA . THR B 1 33 ? 42.043 -2.359 3.987 1.00 22.38 89 THR B CA 1
ATOM 938 C C . THR B 1 33 ? 41.836 -1.754 2.613 1.00 20.21 89 THR B C 1
ATOM 939 O O . THR B 1 33 ? 42.798 -1.294 2.029 1.00 24.01 89 THR B O 1
ATOM 943 N N . LYS B 1 34 ? 40.601 -1.753 2.108 1.00 21.88 90 LYS B N 1
ATOM 944 C CA . LYS B 1 34 ? 40.347 -1.263 0.733 1.00 19.95 90 LYS B CA 1
ATOM 945 C C . LYS B 1 34 ? 38.859 -0.984 0.538 1.00 19.23 90 LYS B C 1
ATOM 946 O O . LYS B 1 34 ? 38.067 -1.676 1.153 1.00 18.39 90 LYS B O 1
ATOM 952 N N . ILE B 1 35 ? 38.551 0.026 -0.275 1.00 18.82 91 ILE B N 1
ATOM 953 C CA . ILE B 1 35 ? 37.170 0.356 -0.686 1.00 16.60 91 ILE B CA 1
ATOM 954 C C . ILE B 1 35 ? 37.180 0.591 -2.202 1.00 17.75 91 ILE B C 1
ATOM 955 O O . ILE B 1 35 ? 38.004 1.370 -2.681 1.00 21.87 91 ILE B O 1
ATOM 960 N N . LYS 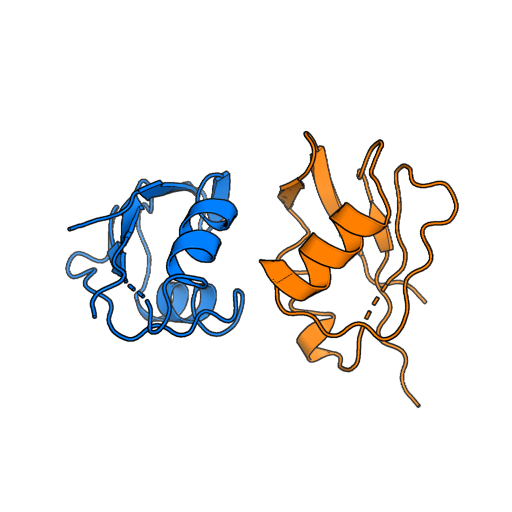B 1 36 ? 36.266 -0.036 -2.928 1.00 17.69 92 LYS B N 1
ATOM 961 C CA . LYS B 1 36 ? 36.019 0.303 -4.351 1.00 16.51 92 LYS B CA 1
ATOM 962 C C . LYS B 1 36 ? 34.528 0.672 -4.495 1.00 16.11 92 LYS B C 1
ATOM 963 O O . LYS B 1 36 ? 33.632 -0.236 -4.362 1.00 14.35 92 LYS B O 1
ATOM 969 N N . ALA B 1 37 ? 34.257 1.968 -4.633 1.00 15.32 93 ALA B N 1
ATOM 970 C CA . ALA B 1 37 ? 32.869 2.491 -4.846 1.00 15.36 93 ALA B CA 1
ATOM 971 C C . ALA B 1 37 ? 32.943 3.583 -5.904 1.00 14.33 93 ALA B C 1
ATOM 972 O O . ALA B 1 37 ? 32.726 4.763 -5.627 1.00 15.85 93 ALA B O 1
ATOM 974 N N . PRO B 1 38 ? 33.400 3.216 -7.116 1.00 15.58 94 PRO B N 1
ATOM 975 C CA . PRO B 1 38 ? 33.906 4.188 -8.067 1.00 15.55 94 PRO B CA 1
ATOM 976 C C . PRO B 1 38 ? 32.793 5.084 -8.625 1.00 15.55 94 PRO B C 1
ATOM 977 O O . PRO B 1 38 ? 33.063 6.250 -9.031 1.00 18.86 94 PRO B O 1
ATOM 981 N N . THR B 1 39 ? 31.557 4.553 -8.654 1.00 16.71 95 THR B N 1
ATOM 982 C CA . THR B 1 39 ? 30.405 5.333 -9.182 1.00 15.96 95 THR B CA 1
ATOM 983 C C . THR B 1 39 ? 29.762 6.215 -8.110 1.00 15.15 95 THR B C 1
ATOM 984 O O . THR B 1 39 ? 28.880 7.006 -8.447 1.00 20.19 95 THR B O 1
ATOM 988 N N . ARG B 1 40 ? 30.053 5.988 -6.842 1.00 16.64 96 ARG B N 1
ATOM 989 C CA . ARG B 1 40 ? 29.452 6.755 -5.716 1.00 18.69 96 ARG B CA 1
ATOM 990 C C . ARG B 1 40 ? 27.923 6.585 -5.745 1.00 17.38 96 ARG B C 1
ATOM 991 O O . ARG B 1 40 ? 27.200 7.505 -5.349 1.00 17.40 96 ARG B O 1
ATOM 999 N N . LYS B 1 41 ? 27.465 5.428 -6.187 1.00 16.32 97 LYS B N 1
ATOM 1000 C CA . LYS B 1 41 ? 26.027 5.107 -6.172 1.00 16.87 97 LYS B CA 1
ATOM 1001 C C . LYS B 1 41 ? 2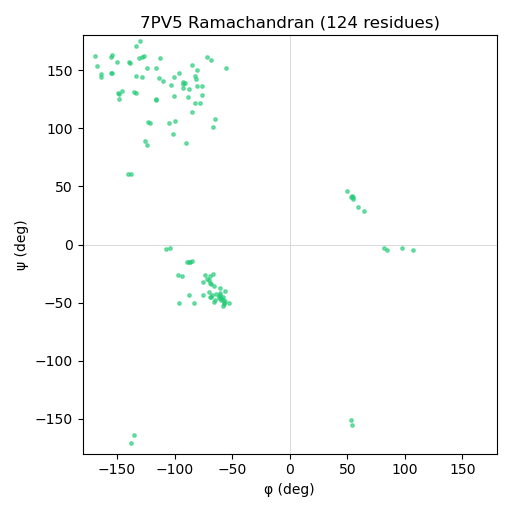5.841 3.606 -6.103 1.00 14.10 97 LYS B C 1
ATOM 1002 O O . LYS B 1 41 ? 26.616 2.866 -6.682 1.00 17.60 97 LYS B O 1
ATOM 1008 N N A GLU B 1 42 ? 24.823 3.224 -5.326 0.50 13.77 98 GLU B N 1
ATOM 1009 N N B GLU B 1 42 ? 24.797 3.190 -5.372 0.50 15.09 98 GLU B N 1
ATOM 1010 C CA A GLU B 1 42 ? 24.207 1.883 -5.233 0.50 14.03 98 GLU B CA 1
ATOM 1011 C CA B GLU B 1 42 ? 24.212 1.822 -5.311 0.50 15.50 98 GLU B CA 1
ATOM 1012 C C A GLU B 1 42 ? 25.081 0.857 -4.491 0.50 13.88 98 GLU B C 1
ATOM 1013 C C B GLU B 1 42 ? 25.076 0.829 -4.520 0.50 14.41 98 GLU B C 1
ATOM 1014 O O A GLU B 1 42 ? 24.495 0.069 -3.728 0.50 12.58 98 GLU B O 1
ATOM 1015 O O B GLU B 1 42 ? 24.485 0.025 -3.773 0.50 11.45 98 GLU B O 1
ATOM 1026 N N . PHE B 1 43 ? 26.390 0.759 -4.771 1.00 14.10 99 PHE B N 1
ATOM 1027 C CA . PHE B 1 43 ? 27.209 -0.354 -4.240 1.00 13.60 99 PHE B CA 1
ATOM 1028 C C . PHE B 1 43 ? 28.585 0.146 -3.797 1.00 13.17 99 PHE B C 1
ATOM 1029 O O . PHE B 1 43 ? 29.106 1.166 -4.251 1.00 13.56 99 PHE B O 1
ATOM 1037 N N . ALA B 1 44 ? 29.165 -0.597 -2.871 1.00 11.62 100 ALA B N 1
ATOM 1038 C CA . ALA B 1 44 ? 30.590 -0.416 -2.465 1.00 11.48 100 ALA B CA 1
ATOM 1039 C C . ALA B 1 44 ? 31.169 -1.775 -2.118 1.00 12.86 100 ALA B C 1
ATOM 1040 O O . ALA B 1 44 ? 30.553 -2.538 -1.327 1.00 15.02 100 ALA B O 1
ATOM 1042 N N . PHE B 1 45 ? 32.349 -2.065 -2.651 1.00 13.57 101 PHE B N 1
ATOM 1043 C CA . PHE B 1 45 ? 33.131 -3.235 -2.209 1.00 13.78 101 PHE B CA 1
ATOM 1044 C C . PHE B 1 45 ? 34.115 -2.805 -1.099 1.00 14.98 101 PHE B C 1
ATOM 1045 O O . PHE B 1 45 ? 34.676 -1.718 -1.193 1.00 15.08 101 PHE B O 1
ATOM 1053 N N . VAL B 1 46 ? 34.199 -3.578 -0.048 1.00 15.14 102 VAL B N 1
ATOM 1054 C CA . VAL B 1 46 ? 35.102 -3.230 1.104 1.00 15.02 102 VAL B CA 1
ATOM 1055 C C . VAL B 1 46 ? 35.836 -4.480 1.489 1.00 14.32 102 VAL B C 1
ATOM 1056 O O . VAL B 1 46 ? 35.204 -5.508 1.699 1.00 16.98 102 VAL B O 1
ATOM 1070 N N . PHE B 1 48 ? 38.111 -6.105 4.596 1.00 23.62 104 PHE B N 1
ATOM 1071 C CA . PHE B 1 48 ? 38.460 -6.078 6.109 1.00 22.72 104 PHE B CA 1
ATOM 1072 C C . PHE B 1 48 ? 39.693 -6.915 6.477 1.00 21.26 104 PHE B C 1
ATOM 1073 O O . PHE B 1 48 ? 40.097 -7.776 5.717 1.00 21.27 104 PHE B O 1
ATOM 1081 N N . ARG B 1 49 ? 40.237 -6.637 7.661 1.00 25.21 105 ARG B N 1
ATOM 1082 C CA . ARG B 1 49 ? 41.518 -7.213 8.177 1.00 26.62 105 ARG B CA 1
ATOM 1083 C C . ARG B 1 49 ? 41.315 -8.681 8.593 1.00 25.85 105 ARG B C 1
ATOM 1084 O O . ARG B 1 49 ? 42.296 -9.438 8.539 1.00 33.03 105 ARG B O 1
ATOM 1092 N N . SER B 1 50 ? 40.083 -9.063 8.970 1.00 27.48 106 SER B N 1
ATOM 1093 C CA . SER B 1 50 ? 39.753 -10.381 9.588 1.00 25.51 106 SER B CA 1
ATOM 1094 C C . SER B 1 50 ? 38.325 -10.849 9.245 1.00 22.29 106 SER B C 1
ATOM 1095 O O . SER B 1 50 ? 37.464 -9.984 8.928 1.00 24.28 106 SER B O 1
ATOM 1098 N N . GLN B 1 51 ? 38.090 -12.167 9.330 1.00 20.68 107 GLN B N 1
ATOM 1099 C CA . GLN B 1 51 ? 36.737 -12.741 9.253 1.00 22.94 107 GLN B CA 1
ATOM 1100 C C . GLN B 1 51 ? 35.874 -12.092 10.343 1.00 25.55 107 GLN B C 1
ATOM 1101 O O . GLN B 1 51 ? 34.703 -11.724 10.022 1.00 24.33 107 GLN B O 1
ATOM 1107 N N . GLU B 1 52 ? 36.415 -11.865 11.545 1.00 24.81 108 GLU B N 1
ATOM 1108 C CA . GLU B 1 52 ? 35.647 -11.258 12.670 1.00 24.27 108 GLU B CA 1
ATOM 1109 C C . GLU B 1 52 ? 35.064 -9.908 12.229 1.00 21.49 108 GLU B C 1
ATOM 1110 O O . GLU B 1 52 ? 33.876 -9.638 12.459 1.00 20.59 108 GLU B O 1
ATOM 1116 N N . ASP B 1 53 ? 35.894 -9.075 11.632 1.00 22.79 109 ASP B N 1
ATOM 1117 C CA . ASP B 1 53 ? 35.516 -7.738 11.138 1.00 20.53 109 ASP B CA 1
ATOM 1118 C C . ASP B 1 53 ? 34.494 -7.852 9.997 1.00 20.19 109 ASP B C 1
ATOM 1119 O O . ASP B 1 53 ? 33.470 -7.101 9.993 1.00 19.78 109 ASP B O 1
ATOM 1124 N N . GLN B 1 54 ? 34.769 -8.725 9.038 1.00 16.82 110 GLN B N 1
ATOM 1125 C CA . GLN B 1 54 ? 33.829 -9.006 7.920 1.00 17.90 110 GLN B CA 1
ATOM 1126 C C . GLN B 1 54 ? 32.464 -9.400 8.489 1.00 17.99 110 GLN B C 1
ATOM 1127 O O . GLN B 1 54 ? 31.436 -8.864 8.025 1.00 16.50 110 GLN B O 1
ATOM 1133 N N A GLN B 1 55 ? 32.421 -10.277 9.487 0.50 17.79 111 GLN B N 1
ATOM 1134 N N B GLN B 1 55 ? 32.441 -10.328 9.440 0.50 16.95 111 GLN B N 1
ATOM 1135 C CA A GLN B 1 55 ? 31.145 -10.862 9.993 0.50 20.67 111 GLN B CA 1
ATOM 1136 C CA B GLN B 1 55 ? 31.178 -10.855 10.027 0.50 20.18 111 GLN B CA 1
ATOM 1137 C C A GLN B 1 55 ? 30.396 -9.828 10.852 0.50 18.21 111 GLN B C 1
ATOM 1138 C C B GLN B 1 55 ? 30.418 -9.701 10.683 0.50 16.51 111 GLN B C 1
ATOM 1139 O O A GLN B 1 55 ? 29.121 -9.858 10.877 0.50 16.94 111 GLN B O 1
ATOM 1140 O O B GLN B 1 55 ? 29.191 -9.529 10.396 0.50 17.11 111 GLN B O 1
ATOM 1151 N N . ARG B 1 56 ? 31.057 -8.933 11.446 1.00 15.31 112 ARG B N 1
ATOM 1152 C CA . ARG B 1 56 ? 30.443 -7.798 12.186 1.00 15.40 112 ARG B CA 1
ATOM 1153 C C . ARG B 1 56 ? 29.866 -6.793 11.182 1.00 13.66 112 ARG B C 1
ATOM 1154 O O . ARG B 1 56 ? 28.747 -6.297 11.418 1.00 18.46 112 ARG B O 1
ATOM 1162 N N . ALA B 1 57 ? 30.567 -6.480 10.127 1.00 15.04 113 ALA B N 1
ATOM 1163 C CA . ALA B 1 57 ? 30.126 -5.539 9.099 1.00 14.06 113 ALA B CA 1
ATOM 1164 C C . ALA B 1 57 ? 28.844 -6.157 8.519 1.00 14.48 113 ALA B C 1
ATOM 1165 O O . ALA B 1 57 ? 27.855 -5.386 8.285 1.00 16.81 113 ALA B O 1
ATOM 1167 N N . LEU B 1 58 ? 28.855 -7.459 8.214 1.00 13.45 114 LEU B N 1
ATOM 1168 C CA . LEU B 1 58 ? 27.650 -8.083 7.602 1.00 14.95 114 LEU B CA 1
ATOM 1169 C C . LEU B 1 58 ? 26.477 -8.006 8.574 1.00 14.85 114 LEU B C 1
ATOM 1170 O O . LEU B 1 58 ? 25.293 -7.772 8.129 1.00 18.43 114 LEU B O 1
ATOM 1175 N N A GLU B 1 59 ? 26.734 -8.204 9.860 0.60 15.37 115 GLU B N 1
ATOM 1176 N N B GLU B 1 59 ? 26.725 -8.249 9.846 0.40 16.16 115 GLU B N 1
ATOM 1177 C CA A GLU B 1 59 ? 25.667 -8.199 10.893 0.60 17.07 115 GLU B CA 1
ATOM 1178 C CA B GLU B 1 59 ? 25.641 -8.186 10.846 0.40 16.47 115 GLU B CA 1
ATOM 1179 C C A GLU B 1 59 ? 25.101 -6.781 11.081 0.60 16.06 115 GLU B C 1
ATOM 1180 C C B GLU B 1 59 ? 25.078 -6.759 10.884 0.40 16.91 115 GLU B C 1
ATOM 1181 O O A GLU B 1 59 ? 23.868 -6.656 11.383 0.60 23.14 115 GLU B O 1
ATOM 1182 O O B GLU B 1 59 ? 23.831 -6.605 10.767 0.40 20.08 115 GLU B O 1
ATOM 1193 N N . ILE B 1 60 ? 25.948 -5.752 11.020 1.00 16.78 116 ILE B N 1
ATOM 1194 C CA . ILE B 1 60 ? 25.491 -4.340 11.257 1.00 16.83 116 ILE B CA 1
ATOM 1195 C C . ILE B 1 60 ? 24.796 -3.825 9.993 1.00 14.75 116 ILE B C 1
ATOM 1196 O O . ILE B 1 60 ? 23.693 -3.242 10.112 1.00 16.32 116 ILE B O 1
ATOM 1201 N N . LEU B 1 61 ? 25.414 -4.014 8.839 1.00 13.65 117 LEU B N 1
ATOM 1202 C CA . LEU B 1 61 ? 24.998 -3.281 7.630 1.00 14.08 117 LEU B CA 1
ATOM 1203 C C . LEU B 1 61 ? 23.704 -3.834 7.052 1.00 14.32 117 LEU B C 1
ATOM 1204 O O . LEU B 1 61 ? 23.015 -3.012 6.481 1.00 17.65 117 LEU B O 1
ATOM 1209 N N . ASN B 1 62 ? 23.438 -5.132 7.170 1.00 13.86 118 ASN B N 1
ATOM 1210 C CA . ASN B 1 62 ? 22.133 -5.702 6.756 1.00 13.94 118 ASN B CA 1
ATOM 1211 C C . ASN B 1 62 ? 21.033 -5.120 7.649 1.00 14.44 118 ASN B C 1
ATOM 1212 O O . ASN B 1 62 ? 20.882 -5.572 8.805 1.00 17.86 118 ASN B O 1
ATOM 1217 N N . GLY B 1 63 ? 20.198 -4.220 7.090 1.00 14.75 119 GLY B N 1
ATOM 1218 C CA . GLY B 1 63 ? 19.129 -3.552 7.857 1.00 15.07 119 GLY B CA 1
ATOM 1219 C C . GLY B 1 63 ? 19.477 -2.158 8.371 1.00 13.60 119 GLY B C 1
ATOM 1220 O O . GLY B 1 63 ? 18.600 -1.482 8.968 1.00 16.86 119 GLY B O 1
ATOM 1221 N N . TYR B 1 64 ? 20.710 -1.689 8.155 1.00 13.92 120 TYR B N 1
ATOM 1222 C CA . TYR B 1 64 ? 21.201 -0.382 8.684 1.00 16.20 120 TYR B CA 1
ATOM 1223 C C . TYR B 1 64 ? 20.612 0.758 7.832 1.00 12.88 120 TYR B C 1
ATOM 1224 O O . TYR B 1 64 ? 20.782 0.758 6.582 1.00 14.77 120 TYR B O 1
ATOM 1233 N N . LYS B 1 65 ? 20.010 1.735 8.494 1.00 16.11 121 LYS B N 1
ATOM 1234 C CA . LYS B 1 65 ? 19.418 2.954 7.900 1.00 18.12 121 LYS B CA 1
ATOM 1235 C C . LYS B 1 65 ? 20.512 3.998 7.738 1.00 16.07 121 LYS B C 1
ATOM 1236 O O . LYS B 1 65 ? 21.046 4.502 8.799 1.00 22.36 121 LYS B O 1
ATOM 1242 N N . TRP B 1 66 ? 20.815 4.327 6.488 1.00 17.81 122 TRP B N 1
ATOM 1243 C CA . TRP B 1 66 ? 21.943 5.232 6.158 1.00 13.34 122 TRP B CA 1
ATOM 1244 C C . TRP B 1 66 ? 21.572 6.005 4.889 1.00 14.29 122 TRP B C 1
ATOM 1245 O O . TRP B 1 66 ? 21.253 5.337 3.886 1.00 14.49 122 TRP B O 1
ATOM 1256 N N . LYS B 1 67 ? 21.623 7.337 4.954 1.00 13.90 123 LYS B N 1
ATOM 1257 C CA . LYS B 1 67 ? 21.472 8.235 3.796 1.00 13.48 123 LYS B CA 1
ATOM 1258 C C . LYS B 1 67 ? 20.143 7.883 3.081 1.00 13.21 123 LYS B C 1
ATOM 1259 O O . LYS B 1 67 ? 20.114 7.767 1.819 1.00 13.11 123 LYS B O 1
ATOM 1265 N N . GLY B 1 68 ? 19.103 7.643 3.879 1.00 14.57 124 GLY B N 1
ATOM 1266 C CA . GLY B 1 68 ? 17.726 7.424 3.371 1.00 15.70 124 GLY B CA 1
ATOM 1267 C C . GLY B 1 68 ? 17.457 5.983 2.948 1.00 15.96 124 GLY B C 1
ATOM 1268 O O . GLY B 1 68 ? 16.285 5.652 2.599 1.00 16.50 124 GLY B O 1
ATOM 1269 N N . LYS B 1 69 ? 18.446 5.101 2.975 1.00 16.23 125 LYS B N 1
ATOM 1270 C CA . LYS B 1 69 ? 18.283 3.707 2.509 1.00 14.86 125 LYS B CA 1
ATOM 1271 C C . LYS B 1 69 ? 18.396 2.716 3.665 1.00 16.10 125 LYS B C 1
ATOM 1272 O O . LYS B 1 69 ? 19.050 3.038 4.709 1.00 17.84 125 LYS B O 1
ATOM 1278 N N . VAL B 1 70 ? 17.887 1.526 3.430 1.00 16.61 126 VAL B N 1
ATOM 1279 C CA . VAL B 1 70 ? 18.018 0.358 4.322 1.00 15.44 126 VAL B CA 1
ATOM 1280 C C . VAL B 1 70 ? 19.054 -0.510 3.623 1.00 15.05 126 VAL B C 1
ATOM 1281 O O . VAL B 1 70 ? 18.834 -1.089 2.568 1.00 16.44 126 VAL B O 1
ATOM 1285 N N . LEU B 1 71 ? 20.280 -0.492 4.175 1.00 12.89 127 LEU B N 1
ATOM 1286 C CA . LEU B 1 71 ? 21.375 -1.106 3.428 1.00 12.15 127 LEU B CA 1
ATOM 1287 C C . LEU B 1 71 ? 21.230 -2.621 3.439 1.00 13.96 127 LEU B C 1
ATOM 1288 O O . LEU B 1 71 ? 20.552 -3.178 4.324 1.00 14.82 127 LEU B O 1
ATOM 1293 N N . LYS B 1 72 ? 21.906 -3.259 2.511 1.00 14.83 128 LYS B N 1
ATOM 1294 C CA . LYS B 1 72 ? 22.103 -4.720 2.488 1.00 16.39 128 LYS B CA 1
ATOM 1295 C C . LYS B 1 72 ? 23.588 -4.977 2.271 1.00 13.72 128 LYS B C 1
ATOM 1296 O O . LYS B 1 72 ? 24.285 -4.053 1.836 1.00 15.91 128 LYS B O 1
ATOM 1302 N N . ALA B 1 73 ? 24.073 -6.165 2.589 1.00 15.22 129 ALA B N 1
ATOM 1303 C CA . ALA B 1 73 ? 25.475 -6.497 2.305 1.00 13.09 129 ALA B CA 1
ATOM 1304 C C . ALA B 1 73 ? 25.651 -7.995 2.178 1.00 13.72 129 ALA B C 1
ATOM 1305 O O . ALA B 1 73 ? 24.947 -8.731 2.891 1.00 15.02 129 ALA B O 1
ATOM 1307 N N . HIS B 1 74 ? 26.590 -8.413 1.322 1.00 13.77 130 HIS B N 1
ATOM 1308 C CA . HIS B 1 74 ? 26.917 -9.843 1.201 1.00 14.26 130 HIS B CA 1
ATOM 1309 C C . HIS B 1 74 ? 28.431 -9.990 1.071 1.00 13.84 130 HIS B C 1
ATOM 1310 O O . HIS B 1 74 ? 29.090 -9.051 0.593 1.00 15.82 130 HIS B O 1
ATOM 1317 N N . VAL B 1 75 ? 28.927 -11.158 1.409 1.00 13.86 131 VAL B N 1
ATOM 1318 C CA . VAL B 1 75 ? 30.340 -11.514 1.103 1.00 14.53 131 VAL B CA 1
ATOM 1319 C C . VAL B 1 75 ? 30.532 -11.321 -0.395 1.00 15.69 131 VAL B C 1
ATOM 1320 O O . VAL B 1 75 ? 29.530 -11.504 -1.181 1.00 17.18 131 VAL B O 1
ATOM 1324 N N . ALA B 1 76 ? 31.753 -11.022 -0.794 1.00 18.15 132 ALA B N 1
ATOM 1325 C CA . ALA B 1 76 ? 32.219 -11.005 -2.200 1.00 19.86 132 ALA B CA 1
ATOM 1326 C C . ALA B 1 76 ? 33.490 -11.846 -2.331 1.00 24.96 132 ALA B C 1
ATOM 1327 O O . ALA B 1 76 ? 34.336 -11.831 -1.386 1.00 30.94 132 ALA B O 1
ATOM 1329 N N . LYS B 1 77 ? 33.622 -12.524 -3.464 1.00 38.44 133 LYS B N 1
ATOM 1330 C CA . LYS B 1 77 ? 34.860 -13.229 -3.902 1.00 43.49 133 LYS B CA 1
ATOM 1331 C C . LYS B 1 77 ? 35.901 -12.222 -4.422 1.00 41.96 133 LYS B C 1
ATOM 1332 O O . LYS B 1 77 ? 36.979 -12.042 -3.893 1.00 55.54 133 LYS B O 1
#

Organism: Drosophila melanogaster (NCBI:txid7227)

InterPro domains:
  IPR000504 RNA recognition motif domain [PS50102] (61-134)
  IPR010280 (Uracil-5)-methyltransferase family [PF05958] (383-578)
  IPR010280 (Uracil-5)-methyltransferase family [PS51687] (163-579)
  IPR012677 Nucleotide-binding alpha-beta plait domain superfamily [G3DSA:3.30.70.330] (74-162)
  IPR029063 S-adenosyl-L-methionine-dependent methyltransferase superfamily [G3DSA:3.40.50.150] (165-573)
  IPR029063 S-adenosyl-L-methionine-dependent methyltransferase superfamily [SSF53335] (163-578)
  IPR030390 RNA methyltransferase TrmA, active site [PS01230] (500-532)
  IPR030391 RNA methyltransferase TrmA, conserved site [PS01231] (561-571)
  IPR034262 TRMT2A, RNA recognition motif [cd12439] (56-134)
  IPR035979 RNA-binding domain superfamily [SSF54928] (87-140)
  IPR045850 tRNA (uracil(54)-C(5))-methyltransferase, metazoa type [PTHR45904] (27-578)

Sequence (149 aa):
EIFKVEVKNMGYFGIGEFKKLLRRNNTLKFDVTKIKAPTRKEEFAFVFRSQEEDQQRALEILNGYKWKGKVLKAHVVAKSEIFKVVEVKNMGYFGIGEFKKLLRNTLKKFDVTKIKAPTRKEEFAFVFRSQEDQQQRALEEILNGYKWKGKVLKAHVAK